Protein AF-A0A9D7KDG4-F1 (afdb_monomer_lite)

Foldseek 3Di:
DPPDCLLVCVVVVHAEEDEQDPPDPPVSLVVLLVPVLSNVVNVHHYYYYYPDPVVVVCSVVSVVSSCVVSVHD

pLDDT: mean 83.12, std 12.42, range [43.75, 94.5]

Radius of gyration: 12.33 Å; chains: 1; bounding box: 27×20×33 Å

Secondary structure (DSSP, 8-state):
---SSHHHHHHHT--EEEE---S-HHHHHHHHHHHHHHHHHTT--EEEE-S-TTHHHHHHHHHHHHHHHHT--

Sequence (73 aa):
MKVLVAPELAEFGALASVFLGLVAYKIKFIILQLTMRPLTKNGVVTSLNSDSDELIRHLYHEAAKTQRYGNLT

Structure (mmCIF, N/CA/C/O backbone):
data_AF-A0A9D7KDG4-F1
#
_entry.id   AF-A0A9D7KDG4-F1
#
loop_
_atom_site.group_PDB
_atom_site.id
_atom_site.type_symbol
_atom_site.label_atom_id
_atom_site.label_alt_id
_atom_site.label_comp_id
_atom_site.label_asym_id
_atom_site.label_entity_id
_atom_site.label_seq_id
_atom_site.pdbx_PDB_ins_code
_atom_site.Cartn_x
_atom_site.Cartn_y
_atom_site.Cartn_z
_atom_site.occupancy
_atom_site.B_iso_or_equiv
_atom_site.auth_seq_id
_atom_site.auth_comp_id
_atom_site.auth_asym_id
_atom_site.auth_atom_id
_atom_site.pdbx_PDB_model_num
ATOM 1 N N . MET A 1 1 ? 10.917 7.651 15.859 1.00 43.75 1 MET A N 1
ATOM 2 C CA . MET A 1 1 ? 10.677 8.650 14.795 1.00 43.75 1 MET A CA 1
ATOM 3 C C . MET A 1 1 ? 9.175 8.910 14.721 1.00 43.75 1 MET A C 1
ATOM 5 O O . MET A 1 1 ? 8.451 8.042 14.257 1.00 43.75 1 MET A O 1
ATOM 9 N N . LYS A 1 2 ? 8.708 10.033 15.281 1.00 46.59 2 L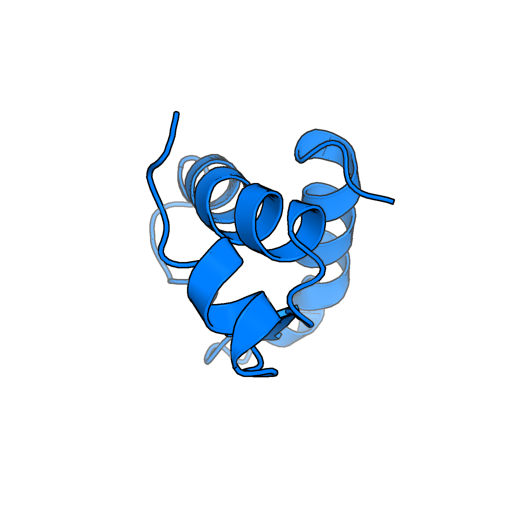YS A N 1
ATOM 10 C CA . LYS A 1 2 ? 7.291 10.444 15.369 1.00 46.59 2 LYS A CA 1
ATOM 11 C C . LYS A 1 2 ? 6.989 11.406 14.209 1.00 46.59 2 LYS A C 1
ATOM 13 O O . LYS A 1 2 ? 6.825 12.594 14.427 1.00 46.59 2 LYS A O 1
ATOM 18 N N . VAL A 1 3 ? 7.131 10.929 12.969 1.00 49.97 3 VAL A N 1
ATOM 19 C CA . VAL A 1 3 ? 7.291 11.809 11.785 1.00 49.97 3 VAL A CA 1
ATOM 20 C C . VAL A 1 3 ? 6.041 11.900 10.901 1.00 49.97 3 VAL A C 1
ATOM 22 O O . VAL A 1 3 ? 6.068 12.570 9.881 1.00 49.97 3 VAL A O 1
ATOM 25 N N . LEU A 1 4 ? 4.906 11.313 11.281 1.00 68.62 4 LEU A N 1
ATOM 26 C CA . LEU A 1 4 ? 3.676 11.426 10.490 1.00 68.62 4 LEU A CA 1
ATOM 27 C C . LEU A 1 4 ? 2.451 11.531 11.385 1.00 68.62 4 LEU A C 1
ATOM 29 O O . LEU A 1 4 ? 2.426 10.911 12.446 1.00 68.62 4 LEU A O 1
ATOM 33 N N . VAL A 1 5 ? 1.431 12.223 10.874 1.00 87.38 5 VAL A N 1
ATOM 34 C CA . VAL A 1 5 ? 0.063 12.361 11.415 1.00 87.38 5 VAL A CA 1
ATOM 35 C C . VAL A 1 5 ? -0.711 11.021 11.454 1.00 87.38 5 VAL A C 1
ATOM 37 O O . VAL A 1 5 ? -1.931 10.974 11.482 1.00 87.38 5 VAL A O 1
ATOM 40 N N . ALA A 1 6 ? -0.006 9.888 11.359 1.00 89.25 6 ALA A N 1
ATOM 41 C CA . ALA A 1 6 ? -0.596 8.562 11.221 1.00 89.25 6 ALA A CA 1
ATOM 42 C C . ALA A 1 6 ? -1.429 8.132 12.445 1.00 89.25 6 ALA A C 1
ATOM 44 O O . ALA A 1 6 ? -2.502 7.574 12.225 1.00 89.25 6 ALA A O 1
ATOM 45 N N . PRO A 1 7 ? -1.003 8.386 13.702 1.00 91.25 7 PRO A N 1
ATOM 46 C CA . PRO A 1 7 ? -1.852 8.139 14.867 1.00 91.25 7 PRO A CA 1
ATOM 47 C C . PRO A 1 7 ? -3.145 8.960 14.838 1.00 91.25 7 PRO A C 1
ATOM 49 O O . PRO A 1 7 ? -4.214 8.420 15.090 1.00 91.25 7 PRO A O 1
ATOM 52 N N . GLU A 1 8 ? -3.058 10.238 14.471 1.00 92.44 8 GLU A N 1
ATOM 53 C CA . GLU A 1 8 ? -4.202 11.148 14.408 1.00 92.44 8 GLU A CA 1
ATOM 54 C C . GLU A 1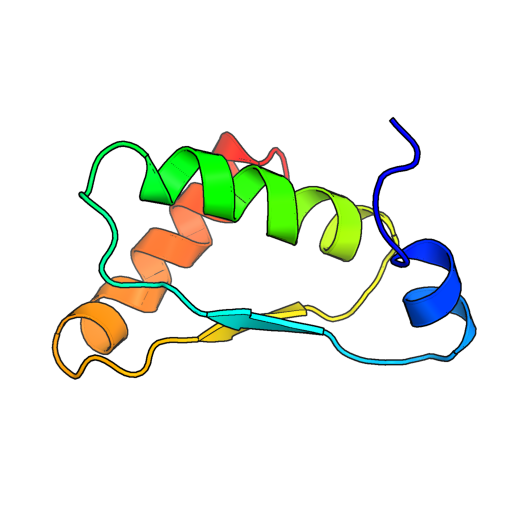 8 ? -5.167 10.756 13.275 1.00 92.44 8 GLU A C 1
ATOM 56 O O . GLU A 1 8 ? -6.382 10.800 13.448 1.00 92.44 8 GLU A O 1
ATOM 61 N N . LEU A 1 9 ? -4.646 10.309 12.124 1.00 91.62 9 LEU A N 1
ATOM 62 C CA . LEU A 1 9 ? -5.463 9.758 11.036 1.00 91.62 9 LEU A CA 1
ATOM 63 C C . LEU A 1 9 ? -6.176 8.473 11.461 1.00 91.62 9 LEU A C 1
ATOM 65 O O . LEU A 1 9 ? -7.343 8.290 11.119 1.00 91.62 9 LEU A O 1
ATOM 69 N N . ALA A 1 10 ? -5.490 7.598 12.200 1.00 91.62 10 ALA A N 1
ATOM 70 C CA . ALA A 1 10 ? -6.076 6.364 12.709 1.00 91.62 10 ALA A CA 1
ATOM 71 C C . ALA A 1 10 ? -7.184 6.647 13.735 1.00 91.62 10 ALA A C 1
ATOM 73 O O . ALA A 1 10 ? -8.252 6.048 13.649 1.00 91.62 10 ALA A O 1
ATOM 74 N N . GLU A 1 11 ? -6.964 7.593 14.653 1.00 93.25 11 GLU A N 1
ATOM 75 C CA . GLU A 1 11 ? -7.963 8.032 15.637 1.00 93.25 11 GLU A CA 1
ATOM 76 C C . GLU A 1 11 ? -9.193 8.655 14.966 1.00 93.25 11 GLU A C 1
ATOM 78 O O . GLU A 1 11 ? -10.326 8.358 15.338 1.00 93.25 11 GLU A O 1
ATOM 83 N N . PHE A 1 12 ? -8.979 9.472 13.934 1.00 94.50 12 PHE A N 1
ATOM 84 C CA . PHE A 1 12 ? -10.065 10.080 13.168 1.00 94.50 12 PHE A CA 1
ATOM 85 C C . PHE A 1 12 ? -10.798 9.080 12.252 1.00 94.50 12 PHE A C 1
ATOM 87 O O . PHE A 1 12 ? -11.893 9.369 11.772 1.00 94.50 12 PHE A O 1
ATOM 94 N N . GLY A 1 13 ? -10.211 7.911 11.975 1.00 92.69 13 GLY A N 1
ATOM 95 C CA . GLY A 1 13 ? -10.735 6.958 10.991 1.00 92.69 13 GLY A CA 1
ATOM 96 C C . GLY A 1 13 ? -10.539 7.405 9.536 1.00 92.69 13 GLY A C 1
ATOM 97 O O . GLY A 1 13 ? -11.268 6.965 8.647 1.00 92.69 13 GLY A O 1
ATOM 98 N N . ALA A 1 14 ? -9.569 8.285 9.274 1.00 92.44 14 ALA A N 1
ATOM 99 C CA . ALA A 1 14 ? -9.210 8.696 7.922 1.00 92.44 14 ALA A CA 1
ATOM 100 C C . ALA A 1 14 ? -8.458 7.588 7.171 1.00 92.44 14 ALA A C 1
ATOM 102 O O . ALA A 1 14 ? -7.677 6.824 7.738 1.00 92.44 14 ALA A O 1
ATOM 103 N N . LEU A 1 15 ? -8.650 7.558 5.853 1.00 92.88 15 LEU A N 1
ATOM 104 C CA . LEU A 1 15 ? -7.893 6.711 4.933 1.00 92.88 15 LEU A CA 1
ATOM 105 C C . LEU A 1 15 ? -6.702 7.494 4.366 1.00 92.88 15 LEU A C 1
ATOM 107 O O . LEU A 1 15 ? -6.737 8.723 4.284 1.00 92.88 15 LEU A O 1
ATOM 111 N N . ALA A 1 16 ? -5.673 6.785 3.905 1.00 91.12 16 ALA A N 1
ATOM 112 C CA . ALA A 1 16 ? -4.530 7.391 3.229 1.00 91.12 16 ALA A CA 1
ATOM 113 C C . ALA A 1 16 ? -4.365 6.860 1.798 1.00 91.12 16 ALA A C 1
ATOM 115 O O . ALA A 1 16 ? -4.564 5.679 1.512 1.00 91.12 16 ALA A O 1
ATOM 116 N N . SER A 1 17 ? -3.963 7.742 0.886 1.00 89.44 17 SER A N 1
ATOM 117 C CA . SER A 1 17 ? -3.634 7.405 -0.499 1.00 89.44 17 SER A CA 1
ATOM 118 C C . SER A 1 17 ? -2.222 7.879 -0.803 1.00 89.44 17 SER A C 1
ATOM 120 O O . SER A 1 17 ? -1.899 9.049 -0.597 1.00 89.44 17 SER A O 1
ATOM 122 N N . VAL A 1 18 ? -1.369 6.961 -1.255 1.00 88.12 18 VAL A N 1
ATOM 123 C CA . VAL A 1 18 ? 0.025 7.244 -1.603 1.00 88.12 18 VAL A CA 1
ATOM 124 C C . VAL A 1 18 ? 0.206 7.053 -3.102 1.00 88.12 18 VAL A C 1
ATOM 126 O O . VAL A 1 18 ? -0.128 6.000 -3.643 1.00 88.12 18 VAL A O 1
ATOM 129 N N . PHE A 1 19 ? 0.743 8.071 -3.774 1.00 85.56 19 PHE A N 1
ATOM 130 C CA . PHE A 1 19 ? 0.982 8.052 -5.215 1.00 85.56 19 PHE A CA 1
ATOM 131 C C . PHE A 1 19 ? 2.431 7.693 -5.551 1.00 85.56 19 PHE A C 1
ATOM 133 O O . PHE A 1 19 ? 3.380 8.248 -4.992 1.00 85.56 19 PHE A O 1
ATOM 140 N N . LEU A 1 20 ? 2.598 6.790 -6.516 1.00 78.12 20 LEU A N 1
ATOM 141 C CA . LEU A 1 20 ? 3.874 6.514 -7.163 1.00 78.12 20 LEU A CA 1
ATOM 142 C C . LEU A 1 20 ? 4.215 7.653 -8.128 1.00 78.12 20 LEU A C 1
ATOM 144 O O . LEU A 1 20 ? 3.631 7.747 -9.202 1.00 78.12 20 LEU A O 1
ATOM 148 N N . GLY A 1 21 ? 5.177 8.495 -7.752 1.00 65.94 21 GLY A N 1
ATOM 149 C CA . GLY A 1 21 ? 5.694 9.554 -8.622 1.00 65.94 21 GLY A CA 1
ATOM 150 C C . GLY A 1 21 ? 6.774 9.076 -9.603 1.00 65.94 21 GLY A C 1
ATOM 151 O O . GLY A 1 21 ? 7.478 8.093 -9.357 1.00 65.94 21 GLY A O 1
ATOM 152 N N . LEU A 1 22 ? 6.965 9.837 -10.685 1.00 57.06 22 LEU A N 1
ATOM 153 C CA . LEU A 1 22 ? 7.947 9.607 -11.763 1.00 57.06 22 LEU A CA 1
ATOM 154 C C . LEU A 1 22 ? 9.421 9.866 -11.365 1.00 57.06 22 LEU A C 1
ATOM 156 O O . LEU A 1 22 ? 10.299 9.939 -12.224 1.00 57.06 22 LEU A O 1
ATOM 160 N N . VAL A 1 23 ? 9.732 10.010 -10.071 1.00 54.22 23 VAL A N 1
ATOM 161 C CA . VAL A 1 23 ? 11.110 10.233 -9.604 1.00 54.22 23 VAL A CA 1
ATOM 162 C C . VAL A 1 23 ? 11.951 8.975 -9.845 1.00 54.22 23 VAL A C 1
ATOM 164 O O . VAL A 1 23 ? 11.496 7.854 -9.616 1.00 54.22 23 VAL A O 1
ATOM 167 N N . ALA A 1 24 ? 13.186 9.185 -10.317 1.00 54.16 24 ALA A N 1
ATOM 168 C CA . ALA A 1 24 ? 14.129 8.170 -10.781 1.00 54.16 24 ALA A CA 1
ATOM 169 C C . ALA A 1 24 ? 14.062 6.846 -9.994 1.00 54.16 24 ALA A C 1
ATOM 171 O O . ALA A 1 24 ? 14.170 6.814 -8.763 1.00 54.16 24 ALA A O 1
ATOM 172 N N . TYR A 1 25 ? 13.933 5.755 -10.757 1.00 57.75 25 TYR A N 1
ATOM 173 C CA . TYR A 1 25 ? 13.673 4.362 -10.363 1.00 57.75 25 TYR A CA 1
ATOM 174 C C . TYR A 1 25 ? 14.263 3.911 -9.014 1.00 57.75 25 TYR A C 1
ATOM 176 O O . TYR A 1 25 ? 13.617 3.174 -8.273 1.00 57.75 25 TYR A O 1
ATOM 184 N N . LYS A 1 26 ? 15.475 4.366 -8.671 1.00 58.06 26 LYS A N 1
ATOM 185 C CA . LYS A 1 26 ? 16.231 3.890 -7.507 1.00 58.06 26 LYS A CA 1
ATOM 186 C C . LYS A 1 26 ? 15.826 4.528 -6.170 1.00 58.06 26 LYS A C 1
ATOM 188 O O . LYS A 1 26 ? 15.894 3.854 -5.149 1.00 58.06 26 LYS A O 1
ATOM 193 N N . ILE A 1 27 ? 15.393 5.792 -6.153 1.00 66.38 27 ILE A N 1
ATOM 194 C CA . ILE A 1 27 ? 15.019 6.489 -4.901 1.00 66.38 27 ILE A CA 1
ATOM 195 C C . ILE A 1 27 ? 13.536 6.276 -4.577 1.00 66.38 27 ILE A C 1
ATOM 197 O O . ILE A 1 27 ? 13.168 6.177 -3.405 1.00 66.38 27 ILE A O 1
ATOM 201 N N . LYS A 1 28 ? 12.704 6.110 -5.615 1.00 71.50 28 LYS A N 1
ATOM 202 C CA . LYS A 1 28 ? 11.266 5.815 -5.512 1.00 71.50 28 LYS A CA 1
ATOM 203 C C . LYS A 1 28 ? 10.963 4.739 -4.474 1.00 71.50 28 LYS A C 1
ATOM 205 O O . LYS A 1 28 ? 10.090 4.921 -3.633 1.00 71.50 28 LYS A O 1
ATOM 210 N N . PHE A 1 29 ? 11.733 3.652 -4.505 1.00 74.88 29 PHE A N 1
ATOM 211 C CA . PHE A 1 29 ? 11.520 2.525 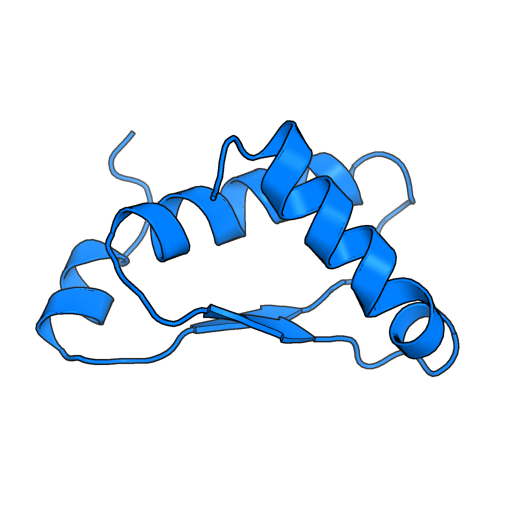-3.613 1.00 74.88 29 PHE A CA 1
ATOM 212 C C . PHE A 1 29 ? 11.641 2.903 -2.131 1.00 74.88 29 PHE A C 1
ATOM 214 O O . PHE A 1 29 ? 10.782 2.551 -1.327 1.00 74.88 29 PHE A O 1
ATOM 221 N N . ILE A 1 30 ? 12.682 3.662 -1.782 1.00 74.50 30 ILE A N 1
ATOM 222 C CA . ILE A 1 30 ? 12.962 4.085 -0.406 1.00 74.50 30 ILE A CA 1
ATOM 223 C C . ILE A 1 30 ? 11.876 5.045 0.085 1.00 74.50 30 ILE A C 1
ATOM 225 O O . ILE A 1 30 ? 11.354 4.863 1.183 1.00 74.50 30 ILE A O 1
ATOM 229 N N . ILE A 1 31 ? 11.503 6.033 -0.734 1.00 78.31 31 ILE A N 1
ATOM 230 C CA . ILE A 1 31 ? 10.478 7.024 -0.374 1.00 78.31 31 ILE A CA 1
ATOM 231 C C . ILE A 1 31 ? 9.135 6.335 -0.127 1.00 78.31 31 ILE A C 1
ATOM 233 O O . ILE A 1 31 ? 8.499 6.584 0.894 1.00 78.31 31 ILE A O 1
ATOM 237 N N . LEU A 1 32 ? 8.747 5.406 -1.002 1.00 85.38 32 LEU A N 1
ATOM 238 C CA . LEU A 1 32 ? 7.493 4.674 -0.869 1.00 85.38 32 LEU A CA 1
ATOM 239 C C . LEU A 1 32 ? 7.405 3.899 0.455 1.00 85.38 32 LEU A C 1
ATOM 241 O O . LEU A 1 32 ? 6.389 3.972 1.148 1.00 85.38 32 LEU A O 1
ATOM 245 N N . GLN A 1 33 ? 8.493 3.222 0.847 1.00 84.31 33 GLN A N 1
ATOM 246 C CA . GLN A 1 33 ? 8.557 2.525 2.136 1.00 84.31 33 GLN A CA 1
ATOM 247 C C . GLN A 1 33 ? 8.443 3.483 3.317 1.00 84.31 33 GLN A C 1
ATOM 249 O O . GLN A 1 33 ? 7.727 3.196 4.278 1.00 84.31 33 GLN A O 1
ATOM 254 N N . LEU A 1 34 ? 9.160 4.608 3.265 1.00 82.56 34 LEU A N 1
ATOM 255 C CA . LEU A 1 34 ? 9.171 5.600 4.340 1.00 82.56 34 LEU A CA 1
ATOM 256 C C . LEU A 1 34 ? 7.792 6.230 4.558 1.00 82.56 34 LEU A C 1
ATOM 258 O O . LEU A 1 34 ? 7.455 6.533 5.701 1.00 82.56 34 LEU A O 1
ATOM 262 N N . THR A 1 35 ? 6.990 6.371 3.503 1.00 85.94 35 THR A N 1
ATOM 263 C CA . THR A 1 35 ? 5.630 6.914 3.590 1.00 85.94 35 THR A CA 1
ATOM 264 C C . THR A 1 35 ? 4.610 5.864 4.033 1.00 85.94 35 THR A C 1
ATOM 266 O O . THR A 1 35 ? 3.860 6.108 4.975 1.00 85.94 35 THR A O 1
ATOM 269 N N . MET A 1 36 ? 4.570 4.684 3.401 1.00 89.94 36 MET A N 1
ATOM 270 C CA . MET A 1 36 ? 3.505 3.699 3.659 1.00 89.94 36 MET A CA 1
ATOM 271 C C . MET A 1 36 ? 3.670 2.963 4.987 1.00 89.94 36 MET A C 1
ATOM 273 O O . MET A 1 36 ? 2.698 2.761 5.709 1.00 89.94 36 MET A O 1
ATOM 277 N N . ARG A 1 37 ? 4.900 2.583 5.348 1.00 90.75 37 ARG A N 1
ATOM 278 C CA . ARG A 1 37 ? 5.168 1.776 6.547 1.00 90.75 37 ARG A CA 1
ATOM 279 C C . ARG A 1 37 ? 4.562 2.350 7.834 1.00 90.75 37 ARG A C 1
ATOM 281 O O . ARG A 1 37 ? 3.904 1.603 8.553 1.00 90.75 37 ARG A O 1
ATOM 288 N N . PRO A 1 38 ? 4.786 3.623 8.184 1.00 91.25 38 PRO A N 1
ATOM 289 C CA . PRO A 1 38 ? 4.176 4.219 9.370 1.00 91.25 38 PRO A CA 1
ATOM 290 C C . PRO A 1 38 ? 2.647 4.332 9.288 1.00 91.25 38 PRO A C 1
ATOM 292 O O . PRO A 1 38 ? 2.011 4.162 10.320 1.00 91.25 38 PRO A O 1
ATOM 295 N N . LEU A 1 39 ? 2.047 4.557 8.116 1.00 91.50 39 LEU A N 1
ATOM 296 C CA . LEU A 1 39 ? 0.584 4.577 7.969 1.00 91.50 39 LEU A CA 1
ATOM 297 C C . LEU A 1 39 ? -0.004 3.193 8.269 1.00 91.50 39 LEU A C 1
ATOM 299 O O . LEU A 1 39 ? -0.808 3.038 9.187 1.00 91.50 39 LEU A O 1
ATOM 303 N N . THR A 1 40 ? 0.501 2.167 7.581 1.00 91.75 40 THR A N 1
ATOM 304 C CA . THR A 1 40 ? 0.052 0.781 7.753 1.00 91.75 40 THR A CA 1
ATOM 305 C C . THR A 1 40 ? 0.281 0.278 9.180 1.00 91.75 40 THR A C 1
ATOM 307 O O . THR A 1 40 ? -0.595 -0.357 9.756 1.00 91.75 40 THR A O 1
ATOM 310 N N . LYS A 1 41 ? 1.423 0.602 9.805 1.00 91.62 41 LYS A N 1
ATOM 311 C CA . LYS A 1 41 ? 1.719 0.192 11.192 1.00 91.62 41 LYS A CA 1
ATOM 312 C C . LYS A 1 41 ? 0.827 0.837 12.250 1.00 91.62 41 LYS A C 1
ATOM 314 O O . LYS A 1 41 ? 0.698 0.267 13.326 1.00 91.62 41 LYS A O 1
ATOM 319 N N . ASN A 1 42 ? 0.251 2.002 11.968 1.00 92.62 42 ASN A N 1
ATOM 320 C CA . ASN A 1 42 ? -0.708 2.654 12.861 1.00 92.62 42 ASN A CA 1
ATOM 321 C C . ASN A 1 42 ? -2.161 2.251 12.552 1.00 92.62 42 ASN A C 1
ATOM 323 O O . ASN A 1 42 ? -3.078 2.839 13.106 1.00 92.62 42 ASN A O 1
ATOM 327 N N . GLY A 1 43 ? -2.391 1.262 11.679 1.00 92.25 43 GLY A N 1
ATOM 328 C CA . GLY A 1 43 ? -3.738 0.798 11.340 1.00 92.25 43 GLY A CA 1
ATOM 329 C C . GLY A 1 43 ? -4.487 1.699 10.354 1.00 92.25 43 GLY A C 1
ATOM 330 O O . GLY A 1 43 ? -5.677 1.493 10.133 1.00 92.25 43 GLY A O 1
ATOM 331 N N . VAL A 1 44 ? -3.812 2.669 9.727 1.00 93.81 44 VAL A N 1
ATOM 332 C CA . VAL A 1 44 ? -4.426 3.504 8.688 1.00 93.81 44 VAL A CA 1
ATOM 333 C C . VAL A 1 44 ? -4.620 2.666 7.428 1.00 93.81 44 VAL A C 1
ATOM 335 O O . VAL A 1 44 ? -3.653 2.167 6.838 1.00 93.81 44 VAL A O 1
ATOM 338 N N . VAL A 1 45 ? -5.868 2.543 6.975 1.00 93.50 45 VAL A N 1
ATOM 339 C CA . VAL A 1 45 ? -6.188 1.900 5.696 1.00 93.50 45 VAL A CA 1
ATOM 340 C C . VAL A 1 45 ? -5.563 2.734 4.581 1.00 93.50 45 VAL A C 1
ATOM 342 O O . VAL A 1 45 ? -5.935 3.885 4.347 1.00 93.50 45 VAL A O 1
ATOM 345 N N . THR A 1 46 ? -4.563 2.151 3.926 1.00 91.56 46 THR A N 1
ATOM 346 C CA . THR A 1 46 ? -3.694 2.858 2.986 1.00 91.56 46 THR A CA 1
ATOM 347 C C . THR A 1 46 ? -3.794 2.225 1.606 1.00 91.56 46 THR A C 1
ATOM 349 O O . THR A 1 46 ? -3.644 1.013 1.466 1.00 91.56 46 THR A O 1
ATOM 352 N N . SER A 1 47 ? -4.005 3.050 0.584 1.00 91.06 47 SER A N 1
ATOM 353 C CA . SER A 1 47 ? -3.989 2.648 -0.825 1.00 91.06 47 SER A CA 1
ATOM 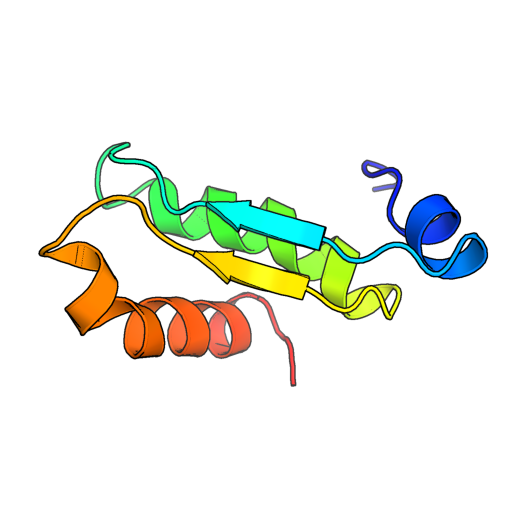354 C C . SER A 1 47 ? -2.706 3.103 -1.519 1.00 91.06 47 SER A C 1
ATOM 356 O O . SER A 1 47 ? -2.124 4.134 -1.171 1.00 91.06 47 SER A O 1
ATOM 358 N N . LEU A 1 48 ? -2.273 2.320 -2.508 1.00 89.44 48 LEU A N 1
ATOM 359 C CA . LEU A 1 48 ? -1.172 2.655 -3.405 1.00 89.44 48 LEU A CA 1
ATOM 360 C C . LEU A 1 48 ? -1.741 2.933 -4.795 1.00 89.44 48 LEU A C 1
ATOM 362 O O . LEU A 1 48 ? -2.447 2.085 -5.331 1.00 89.44 48 LEU A O 1
ATOM 366 N N . ASN A 1 49 ? -1.419 4.091 -5.370 1.00 89.12 49 ASN A N 1
ATOM 367 C CA . ASN A 1 49 ? -1.980 4.564 -6.636 1.00 89.12 49 ASN A CA 1
ATOM 368 C C . ASN A 1 49 ? -0.893 5.085 -7.585 1.00 89.12 49 ASN A C 1
ATOM 370 O O . ASN A 1 49 ? 0.236 5.367 -7.176 1.00 89.12 49 ASN A O 1
ATOM 374 N N . SER A 1 50 ? -1.236 5.233 -8.864 1.00 86.00 50 SER A N 1
ATOM 375 C CA . SER A 1 50 ? -0.404 5.894 -9.871 1.00 86.00 50 SER A CA 1
ATOM 376 C C . SER A 1 50 ? -1.283 6.575 -10.918 1.00 86.00 50 SER A C 1
ATOM 378 O O . SER A 1 50 ? -2.373 6.094 -11.213 1.00 86.00 50 SER A O 1
ATOM 380 N N . ASP A 1 51 ? -0.796 7.682 -11.471 1.00 86.12 51 ASP A N 1
ATOM 381 C CA . ASP A 1 51 ? -1.377 8.442 -12.583 1.00 86.12 51 ASP A CA 1
ATOM 382 C C . ASP A 1 51 ? -0.740 8.090 -13.943 1.00 86.12 51 ASP A C 1
ATOM 384 O O . ASP A 1 51 ? -1.010 8.740 -14.949 1.00 86.12 51 ASP A O 1
ATOM 388 N N . SER A 1 52 ? 0.109 7.057 -13.986 1.00 83.69 52 SER A N 1
ATOM 389 C CA . SER A 1 52 ? 0.781 6.592 -15.199 1.00 83.69 52 SER A CA 1
ATOM 390 C C . SER A 1 52 ? 0.170 5.292 -15.724 1.00 83.69 52 SER A C 1
ATOM 392 O O . SER A 1 52 ? 0.140 4.275 -15.024 1.00 83.69 52 SER A O 1
ATOM 394 N N . ASP A 1 53 ? -0.213 5.302 -17.003 1.00 85.00 53 ASP A N 1
ATOM 395 C CA . ASP A 1 53 ? -0.728 4.136 -17.740 1.00 85.00 53 ASP A CA 1
ATOM 396 C C . ASP A 1 53 ? 0.253 2.953 -17.786 1.00 85.00 53 ASP A C 1
ATOM 398 O O . ASP A 1 53 ? -0.147 1.800 -17.965 1.00 85.00 53 ASP A O 1
ATOM 402 N N . GLU A 1 54 ? 1.553 3.222 -17.653 1.00 85.06 54 GLU A N 1
ATOM 403 C CA . GLU A 1 54 ? 2.587 2.189 -17.586 1.00 85.06 54 GLU A CA 1
ATOM 404 C C . GLU A 1 54 ? 2.692 1.627 -16.167 1.00 85.06 54 GLU A C 1
ATOM 406 O O . GLU A 1 54 ? 2.569 0.415 -15.972 1.00 85.06 54 GLU A O 1
ATOM 411 N N . LEU A 1 55 ? 2.829 2.498 -15.163 1.00 82.12 55 LEU A N 1
ATOM 412 C CA . LEU A 1 55 ? 3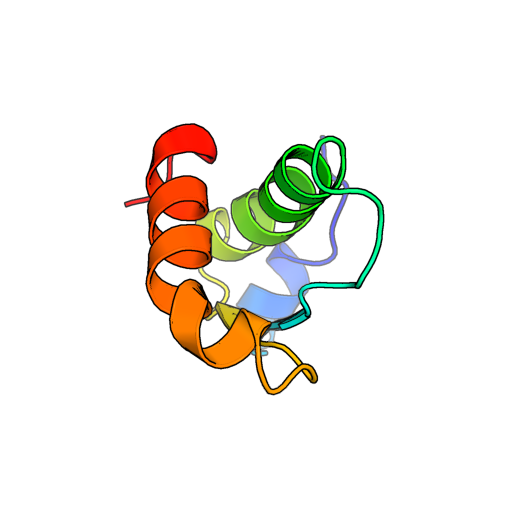.026 2.072 -13.777 1.00 82.12 55 LEU A CA 1
ATOM 413 C C . LEU A 1 55 ? 1.808 1.355 -13.199 1.00 82.12 55 LEU A C 1
ATOM 415 O O . LEU A 1 55 ? 1.980 0.469 -12.360 1.00 82.12 55 LEU A O 1
ATOM 419 N N . ILE A 1 56 ? 0.591 1.673 -13.650 1.00 85.56 56 ILE A N 1
ATOM 420 C CA . ILE A 1 56 ? -0.621 1.005 -13.157 1.00 85.56 56 ILE A CA 1
ATOM 421 C C . ILE A 1 56 ? -0.606 -0.506 -13.440 1.00 85.56 56 ILE A C 1
ATOM 423 O O . ILE A 1 56 ? -1.132 -1.288 -12.651 1.00 85.56 56 ILE A O 1
ATOM 427 N N . ARG A 1 57 ? 0.087 -0.946 -14.501 1.00 88.06 57 ARG A N 1
ATOM 428 C CA . ARG A 1 57 ? 0.270 -2.372 -14.838 1.00 88.06 57 ARG A CA 1
ATOM 429 C C . ARG A 1 57 ? 1.251 -3.075 -13.904 1.00 88.06 57 ARG A C 1
ATOM 431 O O . ARG A 1 57 ? 1.190 -4.288 -13.735 1.00 88.06 57 ARG A O 1
ATOM 438 N N . HIS A 1 58 ? 2.149 -2.315 -13.285 1.00 86.38 58 HIS A N 1
ATOM 439 C CA . HIS A 1 58 ? 3.184 -2.808 -12.378 1.00 86.38 58 HIS A CA 1
ATOM 440 C C . HIS A 1 58 ? 2.858 -2.534 -10.902 1.00 86.38 58 HIS A C 1
ATOM 442 O O . HIS A 1 58 ? 3.636 -2.900 -10.019 1.00 86.38 58 HIS A O 1
ATOM 448 N N . LEU A 1 59 ? 1.694 -1.942 -10.615 1.00 87.94 59 LEU A N 1
ATOM 449 C CA . LEU A 1 59 ? 1.297 -1.495 -9.280 1.00 87.94 59 LEU A CA 1
ATOM 450 C C . LEU A 1 59 ? 1.299 -2.635 -8.255 1.00 87.94 59 LEU A C 1
ATOM 452 O O . LEU A 1 59 ? 1.766 -2.454 -7.133 1.00 87.94 59 LEU A O 1
ATOM 456 N N . TYR A 1 60 ? 0.876 -3.834 -8.665 1.00 89.62 60 TYR A N 1
ATOM 457 C CA . TYR A 1 60 ? 0.938 -5.036 -7.830 1.00 89.62 60 TYR A CA 1
ATOM 458 C C . TYR A 1 60 ? 2.368 -5.392 -7.407 1.00 89.62 60 TYR A C 1
ATOM 460 O O . TYR A 1 60 ? 2.600 -5.763 -6.257 1.00 89.62 60 TYR A O 1
ATOM 468 N N . HIS A 1 61 ? 3.350 -5.246 -8.300 1.00 89.88 61 HIS A N 1
ATOM 469 C CA . HIS A 1 61 ? 4.750 -5.491 -7.960 1.00 89.88 61 HIS A CA 1
ATOM 470 C C . HIS A 1 61 ? 5.301 -4.414 -7.028 1.00 89.88 61 HIS A C 1
ATOM 472 O O . HIS A 1 61 ? 6.036 -4.735 -6.095 1.00 89.88 61 HIS A O 1
ATOM 478 N N . GLU A 1 62 ? 4.937 -3.151 -7.238 1.00 87.38 62 GLU A N 1
ATOM 479 C CA . GLU A 1 62 ? 5.357 -2.059 -6.357 1.00 87.38 62 GLU A CA 1
ATOM 480 C C . GLU A 1 62 ? 4.738 -2.199 -4.953 1.00 87.38 62 GLU A C 1
ATOM 482 O O . GLU A 1 62 ? 5.436 -2.015 -3.951 1.00 87.38 62 GLU A O 1
ATOM 487 N N . ALA A 1 63 ? 3.479 -2.641 -4.861 1.00 89.12 63 ALA A N 1
ATOM 488 C CA . ALA A 1 63 ? 2.819 -2.983 -3.601 1.00 89.12 63 ALA A CA 1
ATOM 489 C C . ALA A 1 63 ? 3.502 -4.170 -2.902 1.00 89.12 63 ALA A C 1
ATOM 491 O O . ALA A 1 63 ? 3.843 -4.079 -1.723 1.00 89.12 63 ALA A O 1
ATOM 492 N N . ALA A 1 64 ? 3.787 -5.254 -3.631 1.00 90.19 64 ALA A N 1
ATOM 493 C CA . ALA A 1 64 ? 4.436 -6.442 -3.075 1.00 90.19 64 ALA A CA 1
ATOM 494 C C . ALA A 1 64 ? 5.848 -6.144 -2.553 1.00 90.19 64 ALA A C 1
ATOM 496 O O . ALA A 1 64 ? 6.214 -6.558 -1.451 1.00 90.19 64 ALA A O 1
ATOM 497 N N . LYS A 1 65 ? 6.646 -5.372 -3.304 1.00 87.81 65 LYS A N 1
ATOM 498 C CA . LYS A 1 65 ? 7.954 -4.900 -2.828 1.00 87.81 65 LYS A CA 1
ATOM 499 C C . LYS A 1 65 ? 7.786 -4.030 -1.581 1.00 87.81 65 LYS A C 1
ATOM 501 O O . LYS A 1 65 ? 8.594 -4.129 -0.662 1.00 87.81 65 LYS A O 1
ATOM 506 N N . THR A 1 66 ? 6.729 -3.224 -1.519 1.00 88.00 66 THR A N 1
ATOM 507 C CA . THR A 1 66 ? 6.440 -2.390 -0.349 1.00 88.00 66 THR A CA 1
ATOM 508 C C . THR A 1 66 ? 6.115 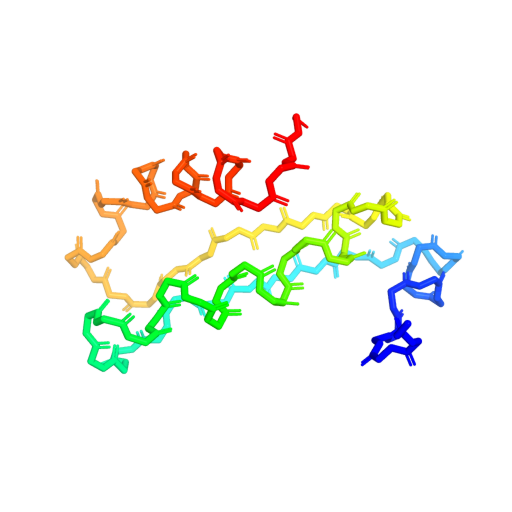-3.190 0.893 1.00 88.00 66 THR A C 1
ATOM 510 O O . THR A 1 66 ? 6.695 -2.954 1.949 1.00 88.00 66 THR A O 1
ATOM 513 N N . GLN A 1 67 ? 5.304 -4.233 0.773 1.00 89.94 67 GLN A N 1
ATOM 514 C CA . GLN A 1 67 ? 5.105 -5.137 1.899 1.00 89.94 67 GLN A CA 1
ATOM 515 C C . GLN A 1 67 ? 6.411 -5.837 2.295 1.00 89.94 67 GLN A C 1
ATOM 517 O O . GLN A 1 67 ? 6.830 -5.789 3.456 1.00 89.94 67 GLN A O 1
ATOM 522 N N . ARG A 1 68 ? 7.122 -6.398 1.308 1.00 90.44 68 ARG A N 1
ATOM 523 C CA . ARG A 1 68 ? 8.332 -7.197 1.532 1.00 90.44 68 ARG A CA 1
ATOM 524 C C . ARG A 1 68 ? 9.461 -6.414 2.192 1.00 90.44 68 ARG A C 1
ATOM 526 O O . ARG A 1 68 ? 10.034 -6.900 3.164 1.00 90.44 68 ARG A O 1
ATOM 533 N N . TYR A 1 69 ? 9.816 -5.242 1.670 1.00 88.50 69 TYR A N 1
ATOM 534 C CA . TYR A 1 69 ? 10.958 -4.477 2.183 1.00 88.50 69 TYR A CA 1
ATOM 535 C C . TYR A 1 69 ? 10.553 -3.370 3.171 1.00 88.50 69 TYR A C 1
ATOM 537 O O . TYR A 1 69 ? 11.412 -2.859 3.887 1.00 88.50 69 TYR A O 1
ATOM 545 N N . GLY A 1 70 ? 9.265 -3.026 3.271 1.00 86.38 70 GLY A N 1
ATOM 546 C CA . GLY A 1 70 ? 8.717 -2.191 4.346 1.00 86.38 70 GLY A CA 1
ATOM 547 C C . GLY A 1 70 ? 8.517 -2.944 5.668 1.00 86.38 70 GLY A C 1
ATOM 548 O O . GLY A 1 70 ? 8.298 -2.315 6.711 1.00 86.38 70 GLY A O 1
ATOM 549 N N . ASN A 1 71 ? 8.652 -4.277 5.646 1.00 89.19 71 ASN A N 1
ATOM 550 C CA . ASN A 1 71 ? 8.339 -5.180 6.754 1.00 89.19 71 ASN A CA 1
ATOM 551 C C . ASN A 1 71 ? 6.886 -4.992 7.224 1.00 89.19 71 ASN A C 1
ATOM 553 O O . ASN A 1 71 ? 6.632 -4.652 8.385 1.00 89.19 71 ASN A O 1
ATOM 557 N N . LEU A 1 72 ? 5.966 -5.115 6.263 1.00 86.25 72 LEU A N 1
ATOM 558 C CA . LEU A 1 72 ? 4.516 -5.074 6.438 1.00 86.25 72 LEU A CA 1
ATOM 559 C C . LEU A 1 72 ? 3.942 -6.444 6.058 1.00 86.25 72 LEU A C 1
ATOM 561 O O . LEU A 1 72 ? 4.505 -7.133 5.205 1.00 86.25 72 LEU A O 1
ATOM 565 N N . THR A 1 73 ? 2.838 -6.817 6.694 1.00 77.56 73 THR A N 1
ATOM 566 C CA . THR A 1 73 ? 2.075 -8.051 6.447 1.00 77.56 73 THR A CA 1
ATOM 567 C C . THR A 1 73 ? 0.716 -7.719 5.877 1.00 77.56 73 THR A C 1
ATOM 569 O O . THR A 1 73 ? 0.097 -6.785 6.432 1.00 77.56 73 THR A O 1
#